Protein AF-A0A4Y2MMR7-F1 (afdb_monomer_lite)

Sequence (90 aa):
MKSLASYGISPELLKGLWMQRLPVQIQQRLSVSSDNLQALSKMADSIFEISKDDLVASVSANFQSSVVSKFDNRLTDVENRLSRLEARRR

Secondary structure (DSSP, 8-state):
--STTSSPPPHHHHHHHHHHHS-HHHHHHHTT----HHHHHHHHHHHHHHHGGGGS----THHHHHHHHHHHHHHHHHHHHHHHHHHTT-

pLDDT: mean 80.61, std 15.18, range [48.62, 95.56]

Foldseek 3Di:
DPCPPVDPDDQVNVQVVVLVPDPPVLSVVLVVDPDGPVVSVVSSVVVVVVVVCVPPPPPPPVVCPVVVVVVVVVVVVVVVVVVVVVVVVD

Structure (mmCIF, N/CA/C/O backbone):
data_AF-A0A4Y2MMR7-F1
#
_entry.id   AF-A0A4Y2MMR7-F1
#
loop_
_atom_site.group_PDB
_atom_site.id
_atom_site.type_symbol
_atom_site.label_atom_id
_atom_site.label_alt_id
_atom_site.label_comp_id
_atom_site.label_asym_id
_atom_site.label_entity_id
_atom_site.label_seq_id
_atom_site.pdbx_PDB_ins_code
_atom_site.Cartn_x
_atom_site.Cartn_y
_atom_site.Cartn_z
_atom_site.occupancy
_atom_site.B_iso_or_equiv
_atom_site.auth_seq_id
_atom_site.auth_comp_id
_atom_site.auth_asym_id
_atom_site.auth_atom_id
_atom_site.pdbx_PDB_model_num
ATOM 1 N N . MET A 1 1 ? -34.193 -3.435 24.118 1.00 48.62 1 MET A N 1
ATOM 2 C CA . MET A 1 1 ? -32.980 -3.668 23.299 1.00 48.62 1 MET A CA 1
ATOM 3 C C . MET A 1 1 ? -32.028 -2.460 23.317 1.00 48.62 1 MET A C 1
ATOM 5 O O . MET A 1 1 ? -31.533 -2.064 22.275 1.00 48.62 1 MET A O 1
ATOM 9 N N . LYS A 1 2 ? -31.768 -1.846 24.485 1.00 54.47 2 LYS A N 1
ATOM 10 C CA . LYS A 1 2 ? -31.010 -0.577 24.583 1.00 54.47 2 LYS A CA 1
ATOM 11 C C . LYS A 1 2 ? -29.643 -0.685 25.270 1.00 54.47 2 LYS A C 1
ATOM 13 O O . LYS A 1 2 ? -28.951 0.315 25.370 1.00 54.47 2 LYS A O 1
ATOM 18 N N . SER A 1 3 ? -29.249 -1.871 25.742 1.00 52.41 3 SER A N 1
ATOM 19 C CA . SER A 1 3 ? -27.979 -2.057 26.463 1.00 52.41 3 SER A CA 1
ATOM 20 C C . SER A 1 3 ? -26.878 -2.740 25.650 1.00 52.41 3 SER A C 1
ATOM 22 O O . SER A 1 3 ? -25.768 -2.859 26.150 1.00 52.41 3 SER A O 1
ATOM 24 N N . LEU A 1 4 ? -27.136 -3.154 24.401 1.00 56.97 4 LEU A N 1
ATOM 25 C CA . LEU A 1 4 ? -26.110 -3.803 23.569 1.00 56.97 4 LEU A CA 1
ATOM 26 C C . LEU A 1 4 ? -25.033 -2.824 23.077 1.00 56.97 4 LEU A C 1
ATOM 28 O O . LEU A 1 4 ? -23.916 -3.239 22.808 1.00 56.97 4 LEU A O 1
ATOM 32 N N . ALA A 1 5 ? -25.351 -1.528 23.000 1.00 56.50 5 ALA A N 1
ATOM 33 C CA . ALA A 1 5 ? -24.422 -0.477 22.578 1.00 56.50 5 ALA A CA 1
ATOM 34 C C . ALA A 1 5 ? -23.715 0.233 23.754 1.00 56.50 5 ALA A C 1
ATOM 36 O O . ALA A 1 5 ? -23.002 1.205 23.538 1.00 56.50 5 ALA A O 1
ATOM 37 N N . SER A 1 6 ? -23.929 -0.217 25.001 1.00 53.75 6 SER A N 1
ATOM 38 C CA . SER A 1 6 ? -23.298 0.392 26.185 1.00 53.75 6 SER A CA 1
ATOM 39 C C . SER A 1 6 ? -21.830 -0.012 26.356 1.00 53.75 6 SER A C 1
ATOM 41 O O . SER A 1 6 ? -21.105 0.647 27.097 1.00 53.75 6 SER A O 1
ATOM 43 N N . TYR A 1 7 ? -21.395 -1.084 25.695 1.00 63.84 7 TYR A N 1
ATOM 44 C CA . TYR A 1 7 ? -19.987 -1.427 25.552 1.00 63.84 7 TYR A CA 1
ATOM 45 C C . TYR A 1 7 ? -19.488 -0.774 24.264 1.00 63.84 7 TYR A C 1
ATOM 47 O O . TYR A 1 7 ? -19.999 -1.066 23.183 1.00 63.84 7 TYR A O 1
ATOM 55 N N . GLY A 1 8 ? -18.520 0.137 24.377 1.00 71.31 8 GLY A N 1
ATOM 56 C CA . GLY A 1 8 ? -17.818 0.667 23.211 1.00 71.31 8 GLY A CA 1
ATOM 57 C C . GLY A 1 8 ? -17.287 -0.472 22.336 1.00 71.31 8 GLY A C 1
ATOM 58 O O . GLY A 1 8 ? -16.991 -1.561 22.829 1.00 71.31 8 GLY A O 1
ATOM 59 N N . ILE A 1 9 ? -17.196 -0.235 21.028 1.00 78.75 9 ILE A N 1
ATOM 60 C CA . ILE A 1 9 ? -16.649 -1.212 20.079 1.00 78.75 9 ILE A CA 1
ATOM 61 C C . ILE A 1 9 ? -15.241 -1.594 20.547 1.00 78.75 9 ILE A C 1
ATOM 63 O O . ILE A 1 9 ? -14.408 -0.708 20.751 1.00 78.75 9 ILE A O 1
ATOM 67 N N . SER A 1 10 ? -14.972 -2.892 20.726 1.00 87.19 10 SER A N 1
ATOM 68 C CA . SER A 1 10 ? -13.632 -3.330 21.118 1.00 87.19 10 SER A CA 1
ATOM 69 C C . SER A 1 10 ? -12.622 -2.980 20.019 1.00 87.19 10 SER A C 1
ATOM 71 O O . SER A 1 10 ? -12.941 -3.088 18.827 1.00 87.19 10 SER A O 1
ATOM 73 N N . PRO A 1 11 ? -11.402 -2.550 20.377 1.00 84.69 11 PRO A N 1
ATOM 74 C CA . PRO A 1 11 ? -10.393 -2.180 19.390 1.00 84.69 11 PRO A CA 1
ATOM 75 C C . PRO A 1 11 ? -10.025 -3.355 18.471 1.00 84.69 11 PRO A C 1
ATOM 77 O O . PRO A 1 11 ? -9.733 -3.144 17.295 1.00 84.69 11 PRO A O 1
ATOM 80 N N . GLU A 1 12 ? -10.122 -4.592 18.958 1.00 87.56 12 GLU A N 1
ATOM 81 C CA . GLU A 1 12 ? -9.919 -5.816 18.180 1.00 87.56 12 GLU A CA 1
ATOM 82 C C . GLU A 1 12 ? -11.018 -6.006 17.131 1.00 87.56 12 GLU A C 1
ATOM 84 O O . GLU A 1 12 ? -10.721 -6.324 15.978 1.00 87.56 12 GLU A O 1
ATOM 89 N N . LEU A 1 13 ? -12.281 -5.764 17.502 1.00 89.12 13 LEU A N 1
ATOM 90 C CA . LEU A 1 13 ? -13.405 -5.838 16.569 1.00 89.12 13 LEU A CA 1
ATOM 91 C C . LEU A 1 13 ? -13.301 -4.738 15.512 1.00 89.12 13 LEU A C 1
ATOM 93 O O . LEU A 1 13 ? -13.511 -5.000 14.329 1.00 89.12 13 LEU A O 1
ATOM 97 N N . LEU A 1 14 ? -12.927 -3.522 15.921 1.00 89.62 14 LEU A N 1
ATOM 98 C CA . LEU A 1 14 ? -12.707 -2.410 15.002 1.00 89.62 14 LEU A CA 1
ATOM 99 C C . LEU A 1 14 ? -11.565 -2.710 14.024 1.00 89.62 14 LEU A C 1
ATOM 101 O O . LEU A 1 14 ? -11.724 -2.499 12.823 1.00 89.62 14 LEU A O 1
ATOM 105 N N . LYS A 1 15 ? -10.443 -3.250 14.518 1.00 90.00 15 LYS A N 1
ATOM 106 C CA . LYS A 1 15 ? -9.310 -3.679 13.686 1.00 90.00 15 LYS A CA 1
ATOM 107 C C . LYS A 1 15 ? -9.732 -4.769 12.699 1.00 90.00 15 LYS A C 1
ATOM 109 O O . LYS A 1 15 ? -9.394 -4.669 11.523 1.00 90.00 15 LYS A O 1
ATOM 114 N N . GLY A 1 16 ? -10.515 -5.756 13.137 1.00 90.12 16 GLY A N 1
ATOM 115 C CA . GLY A 1 16 ? -11.051 -6.809 12.269 1.00 90.12 16 GLY A CA 1
ATOM 116 C C . GLY A 1 16 ? -11.975 -6.272 11.171 1.00 90.12 16 GLY A C 1
ATOM 117 O O . GLY A 1 16 ? -11.770 -6.568 9.995 1.00 90.12 16 GLY A O 1
ATOM 118 N N . LEU A 1 17 ? -12.945 -5.428 11.535 1.00 91.75 17 LEU A N 1
ATOM 119 C CA . LEU A 1 17 ? -13.868 -4.791 10.586 1.00 91.75 17 LEU A CA 1
ATOM 120 C C . LEU A 1 17 ? -13.138 -3.897 9.582 1.00 91.75 17 LEU A C 1
ATOM 122 O O . LEU A 1 17 ? -13.483 -3.874 8.401 1.00 91.75 17 LEU A O 1
ATOM 126 N N . TRP A 1 18 ? -12.133 -3.156 10.044 1.00 93.12 18 TRP A N 1
ATOM 127 C CA . TRP A 1 18 ? -11.324 -2.302 9.186 1.00 93.12 18 TRP A CA 1
ATOM 128 C C . TRP A 1 18 ? -10.482 -3.126 8.205 1.00 93.12 18 TRP A C 1
ATOM 130 O O . TRP A 1 18 ? -10.527 -2.852 7.008 1.00 93.12 18 TRP A O 1
ATOM 140 N N . MET A 1 19 ? -9.817 -4.190 8.672 1.00 92.12 19 MET A N 1
ATOM 141 C CA . MET A 1 19 ? -9.070 -5.112 7.808 1.00 92.12 19 MET A CA 1
ATOM 142 C C . MET A 1 19 ? -9.967 -5.724 6.726 1.00 92.12 19 MET A C 1
ATOM 144 O O . MET A 1 19 ? -9.582 -5.739 5.562 1.00 92.12 19 MET A O 1
ATOM 148 N N . GLN A 1 20 ? -11.188 -6.148 7.073 1.00 91.75 20 GLN A N 1
ATOM 149 C CA . GLN A 1 20 ? -12.145 -6.728 6.119 1.00 91.75 20 GLN A CA 1
ATOM 150 C C . GLN A 1 20 ? -12.581 -5.768 5.000 1.00 91.75 20 GLN A C 1
ATOM 152 O O . GLN A 1 20 ? -13.003 -6.231 3.942 1.00 91.75 20 GLN A O 1
ATOM 157 N N . ARG A 1 21 ? -12.493 -4.448 5.207 1.00 91.88 21 ARG A N 1
ATOM 158 C CA . ARG A 1 21 ? -12.849 -3.443 4.189 1.00 91.88 21 ARG A CA 1
ATOM 159 C C . ARG A 1 21 ? -11.739 -3.175 3.174 1.00 91.88 21 ARG A C 1
ATOM 161 O O . ARG A 1 21 ? -12.005 -2.542 2.155 1.00 91.88 21 ARG A O 1
ATOM 168 N N . LEU A 1 22 ? -10.511 -3.613 3.444 1.00 91.00 22 LEU A N 1
ATOM 169 C CA . LEU A 1 22 ? -9.369 -3.373 2.566 1.00 91.00 22 LEU A CA 1
ATOM 170 C C . LEU A 1 22 ? -9.320 -4.389 1.413 1.00 91.00 22 LEU A C 1
ATOM 172 O O . LEU A 1 22 ? -9.785 -5.516 1.572 1.00 91.00 22 LEU A O 1
ATOM 176 N N . PRO A 1 23 ? -8.707 -4.053 0.267 1.00 90.38 23 PRO A N 1
ATOM 177 C CA . PRO A 1 23 ? -8.376 -5.028 -0.768 1.00 90.38 23 PRO A CA 1
ATOM 178 C C . PRO A 1 23 ? -7.483 -6.160 -0.237 1.00 90.38 23 PRO A C 1
ATOM 180 O O . PRO A 1 23 ? -6.594 -5.925 0.584 1.00 90.38 23 PRO A O 1
ATOM 183 N N . VAL A 1 24 ? -7.659 -7.377 -0.765 1.00 89.75 24 VAL A N 1
ATOM 184 C CA . VAL A 1 24 ? -6.946 -8.596 -0.320 1.00 89.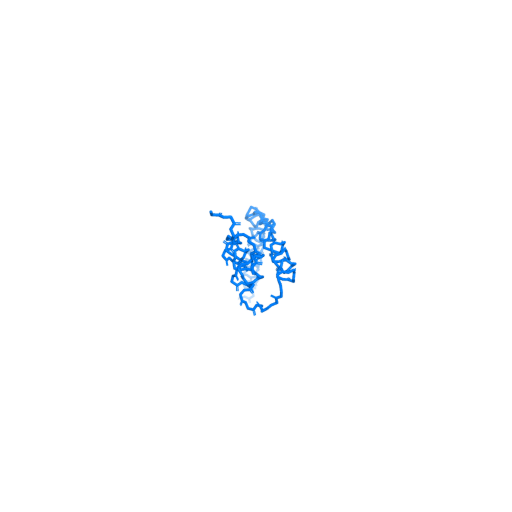75 24 VAL A CA 1
ATOM 185 C C . VAL A 1 24 ? -5.422 -8.418 -0.311 1.00 89.75 24 VAL A C 1
ATOM 187 O O . VAL A 1 24 ? -4.749 -8.860 0.616 1.00 89.75 24 VAL A O 1
ATOM 190 N N . GLN A 1 25 ? -4.873 -7.717 -1.303 1.00 88.81 25 GLN A N 1
ATOM 191 C CA . GLN A 1 25 ? -3.432 -7.461 -1.417 1.00 88.81 25 GLN A CA 1
ATOM 192 C C . GLN A 1 25 ? -2.894 -6.620 -0.249 1.00 88.81 25 GLN A C 1
ATOM 194 O O . GLN A 1 25 ? -1.795 -6.869 0.245 1.00 88.81 25 GLN A O 1
ATOM 199 N N . ILE A 1 26 ? -3.671 -5.632 0.203 1.00 90.56 26 ILE A N 1
ATOM 20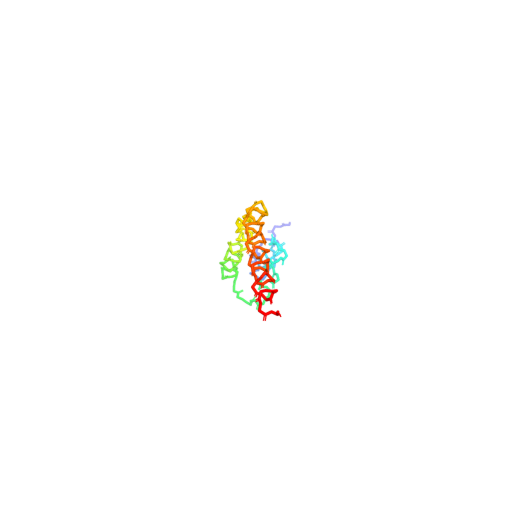0 C CA . ILE A 1 26 ? -3.308 -4.778 1.338 1.00 90.56 26 ILE A CA 1
ATOM 201 C C . ILE A 1 26 ? -3.466 -5.570 2.638 1.00 90.56 26 ILE A C 1
ATOM 203 O O . ILE A 1 26 ? -2.566 -5.542 3.474 1.00 90.56 26 ILE A O 1
ATOM 207 N N . GLN A 1 27 ? -4.548 -6.347 2.774 1.00 92.12 27 GLN A N 1
ATOM 208 C CA . GLN A 1 27 ? -4.762 -7.216 3.936 1.00 92.12 27 GLN A CA 1
ATOM 209 C C . GLN A 1 27 ? -3.580 -8.168 4.161 1.00 92.12 27 GLN A C 1
ATOM 211 O O . GLN A 1 27 ? -3.042 -8.209 5.261 1.00 92.12 27 GLN A O 1
ATOM 216 N N . GLN A 1 28 ? -3.130 -8.877 3.118 1.00 89.44 28 GLN A N 1
ATOM 217 C CA . GLN A 1 28 ? -2.021 -9.837 3.207 1.00 89.44 28 GLN A CA 1
ATOM 218 C C . GLN A 1 28 ? -0.718 -9.201 3.700 1.00 89.44 28 GLN A C 1
ATOM 220 O O . GLN A 1 28 ? 0.000 -9.799 4.499 1.00 89.44 28 GLN A O 1
ATOM 225 N N . ARG A 1 29 ? -0.421 -7.981 3.245 1.00 88.31 29 ARG A N 1
ATOM 226 C CA . ARG A 1 29 ? 0.779 -7.243 3.659 1.00 88.31 29 ARG A CA 1
ATOM 227 C C . ARG A 1 29 ? 0.669 -6.753 5.103 1.00 88.31 29 ARG A C 1
ATOM 229 O O . ARG A 1 29 ? 1.637 -6.840 5.850 1.00 88.31 29 ARG A O 1
ATOM 236 N N . LEU A 1 30 ? -0.514 -6.292 5.507 1.00 90.56 30 LEU A N 1
ATOM 237 C CA . LEU A 1 30 ? -0.778 -5.826 6.870 1.00 90.56 30 LEU A CA 1
ATOM 238 C C . LEU A 1 30 ? -0.893 -6.963 7.892 1.00 90.56 30 LEU A C 1
ATOM 240 O O . LEU A 1 30 ? -0.587 -6.743 9.058 1.00 90.56 30 LEU A O 1
ATOM 244 N N . SER A 1 31 ? -1.291 -8.174 7.486 1.00 86.94 31 SER A N 1
ATOM 245 C CA . SER A 1 31 ? -1.437 -9.334 8.382 1.00 86.94 31 SER A CA 1
ATOM 246 C C . SER A 1 31 ? -0.145 -9.736 9.100 1.00 86.94 31 SER A C 1
ATOM 248 O O . SER A 1 31 ? -0.214 -10.418 10.118 1.00 86.94 31 SER A O 1
ATOM 250 N N . VAL A 1 32 ? 1.019 -9.318 8.595 1.00 88.19 32 VAL A N 1
ATOM 251 C CA . VAL A 1 32 ? 2.325 -9.558 9.230 1.00 88.19 32 VAL A CA 1
ATOM 252 C C . VAL A 1 32 ? 2.573 -8.594 10.401 1.00 88.19 32 VAL A C 1
ATOM 254 O O . VAL A 1 32 ? 3.356 -8.903 11.297 1.00 88.19 32 VAL A O 1
ATOM 257 N N . SER A 1 33 ? 1.895 -7.442 10.428 1.00 84.12 33 SER A N 1
ATOM 258 C CA . SER A 1 33 ? 2.018 -6.451 11.498 1.00 84.12 33 SER A CA 1
ATOM 259 C C . SER A 1 33 ? 0.982 -6.685 12.606 1.00 84.12 33 SER A C 1
ATOM 261 O O . SER A 1 33 ? -0.227 -6.805 12.381 1.00 84.12 33 SER A O 1
ATOM 263 N N . SER A 1 34 ? 1.459 -6.701 13.850 1.00 83.12 34 SER A N 1
ATOM 264 C CA . SER A 1 34 ? 0.635 -6.771 15.061 1.00 83.12 34 SER A CA 1
ATOM 265 C C . SER A 1 34 ? 0.287 -5.392 15.639 1.00 83.12 34 SER A C 1
ATOM 267 O O . SER A 1 34 ? -0.320 -5.323 16.708 1.00 83.12 34 SER A O 1
ATOM 269 N N . ASP A 1 35 ? 0.591 -4.304 14.924 1.00 88.62 35 ASP A N 1
ATOM 270 C CA . ASP A 1 35 ? 0.463 -2.932 15.422 1.00 88.62 35 ASP A CA 1
ATOM 271 C C . ASP A 1 35 ? -0.987 -2.497 15.704 1.00 88.62 35 ASP A C 1
ATOM 273 O O . ASP A 1 35 ? -1.977 -3.153 15.343 1.00 88.62 35 ASP A O 1
ATOM 277 N N . ASN A 1 36 ? -1.120 -1.342 16.362 1.00 90.06 36 ASN A N 1
ATOM 278 C CA . ASN A 1 36 ? -2.408 -0.694 16.582 1.00 90.06 36 ASN A CA 1
ATOM 279 C C . ASN A 1 36 ? -3.038 -0.205 15.261 1.00 90.06 36 ASN A C 1
ATOM 281 O O . ASN A 1 36 ? -2.369 -0.019 14.244 1.00 90.06 36 ASN A O 1
ATOM 285 N N . LEU A 1 37 ? -4.351 0.035 15.286 1.00 90.19 37 LEU A N 1
ATOM 286 C CA . LEU A 1 37 ? -5.119 0.414 14.097 1.00 90.19 37 LEU A CA 1
ATOM 287 C C . LEU A 1 37 ? -4.604 1.689 13.411 1.00 90.19 37 LEU A C 1
ATOM 289 O O . LEU A 1 37 ? -4.637 1.784 12.189 1.00 90.19 37 LEU A O 1
ATOM 293 N N . GLN A 1 38 ? -4.107 2.662 14.176 1.00 91.75 38 GLN A N 1
ATOM 294 C CA . GLN A 1 38 ? -3.601 3.916 13.620 1.00 91.75 38 GLN A CA 1
ATOM 295 C C . GLN A 1 38 ? -2.313 3.700 12.815 1.00 91.75 38 GLN A C 1
ATOM 297 O O . GLN A 1 38 ? -2.163 4.254 11.726 1.00 91.75 38 GLN A O 1
ATOM 302 N N . ALA A 1 39 ? -1.391 2.890 13.334 1.00 92.56 39 ALA A N 1
ATOM 303 C CA . ALA A 1 39 ? -0.163 2.518 12.640 1.00 92.56 39 ALA A CA 1
ATOM 304 C C . ALA A 1 39 ? -0.461 1.664 11.399 1.00 92.56 39 ALA A C 1
ATOM 306 O O . ALA A 1 39 ? 0.069 1.945 10.324 1.00 92.56 39 ALA A O 1
ATOM 307 N N . LEU A 1 40 ? -1.382 0.702 11.518 1.00 92.56 40 LEU A N 1
ATOM 308 C CA . LEU A 1 40 ? -1.844 -0.095 10.381 1.00 92.56 40 LEU A CA 1
ATOM 309 C C . LEU A 1 40 ? -2.488 0.768 9.296 1.00 92.56 40 LEU A C 1
ATOM 311 O O . LEU A 1 40 ? -2.226 0.537 8.122 1.00 92.56 40 LEU A O 1
ATOM 315 N N . SER A 1 41 ? -3.272 1.785 9.667 1.00 91.81 41 SER A N 1
ATOM 316 C CA . SER A 1 41 ? -3.868 2.721 8.707 1.00 91.81 41 SER A CA 1
ATOM 317 C C . SER A 1 41 ? -2.807 3.458 7.903 1.00 91.81 41 SER A C 1
ATOM 319 O O . SER A 1 41 ? -2.871 3.462 6.680 1.00 91.81 41 SER A O 1
ATOM 321 N N . LYS A 1 42 ? -1.782 4.003 8.570 1.00 93.75 42 LYS A N 1
ATOM 322 C CA . LYS A 1 42 ? -0.669 4.672 7.879 1.00 93.75 42 LYS A CA 1
ATOM 323 C C . LYS A 1 42 ? 0.077 3.723 6.938 1.00 93.75 42 LYS A C 1
ATOM 325 O O . LYS A 1 42 ? 0.474 4.120 5.846 1.00 93.75 42 LYS A O 1
ATOM 330 N N . MET A 1 43 ? 0.261 2.468 7.351 1.00 93.44 43 MET A N 1
ATOM 331 C CA . MET A 1 43 ? 0.893 1.450 6.513 1.00 93.44 43 MET A CA 1
ATOM 332 C C . MET A 1 43 ? 0.012 1.079 5.312 1.00 93.44 43 MET A C 1
ATOM 334 O O . MET A 1 43 ? 0.530 0.933 4.209 1.00 93.44 43 MET A O 1
ATOM 338 N N . ALA A 1 44 ? -1.307 0.974 5.497 1.00 92.38 44 ALA A N 1
ATOM 339 C CA . ALA A 1 44 ? -2.258 0.733 4.415 1.00 92.38 44 ALA A CA 1
ATOM 340 C C . ALA A 1 44 ? -2.213 1.847 3.366 1.00 92.38 44 ALA A C 1
ATOM 342 O O . ALA A 1 44 ? -2.154 1.546 2.176 1.00 92.38 44 ALA A O 1
ATOM 343 N N . ASP A 1 45 ? -2.183 3.107 3.811 1.00 92.75 45 ASP A N 1
ATOM 344 C CA . ASP A 1 45 ? -2.098 4.275 2.933 1.00 92.75 45 ASP A CA 1
ATOM 345 C C . ASP A 1 45 ? -0.799 4.254 2.114 1.00 92.75 45 ASP A C 1
ATOM 347 O O . ASP A 1 45 ? -0.837 4.406 0.894 1.00 92.75 45 ASP A O 1
ATOM 351 N N . SER A 1 46 ? 0.338 3.957 2.754 1.00 91.00 46 SER A N 1
ATOM 352 C CA . SER A 1 46 ? 1.632 3.835 2.068 1.00 91.00 46 SER A CA 1
ATOM 353 C C . SER A 1 46 ? 1.663 2.675 1.065 1.00 91.00 46 SER A C 1
ATOM 355 O O . SER A 1 46 ? 2.128 2.839 -0.062 1.00 91.00 46 SER A O 1
ATOM 357 N N . ILE A 1 47 ? 1.127 1.505 1.434 1.00 89.81 47 ILE A N 1
ATOM 358 C CA . ILE A 1 47 ? 1.008 0.359 0.518 1.00 89.81 47 ILE A CA 1
ATOM 359 C C . ILE A 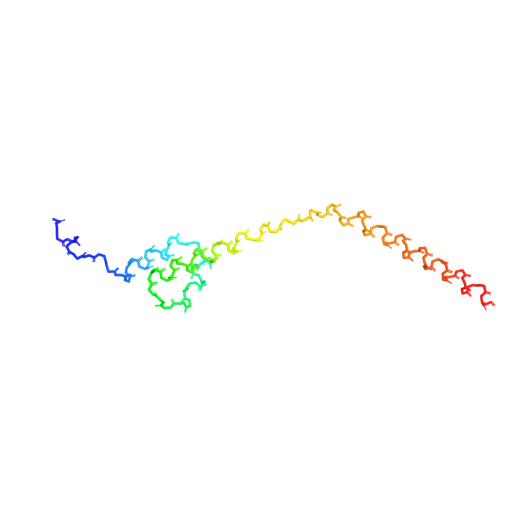1 47 ? 0.125 0.727 -0.677 1.00 89.81 47 ILE A C 1
ATOM 361 O O . ILE A 1 47 ? 0.453 0.370 -1.809 1.00 89.81 47 ILE A O 1
ATOM 365 N N . PHE A 1 48 ? -0.988 1.420 -0.432 1.00 88.81 48 PHE A N 1
ATOM 366 C CA . PHE A 1 48 ? -1.915 1.842 -1.473 1.00 88.81 48 PHE A CA 1
ATOM 367 C C . PHE A 1 48 ? -1.273 2.845 -2.437 1.00 88.81 48 PHE A C 1
ATOM 369 O O . PHE A 1 48 ? -1.431 2.705 -3.649 1.00 88.81 48 PHE A O 1
ATOM 376 N N . GLU A 1 49 ? -0.517 3.812 -1.920 1.00 87.38 49 GLU A N 1
ATOM 377 C CA . GLU A 1 49 ? 0.219 4.791 -2.722 1.00 87.38 49 GLU A CA 1
ATOM 378 C C . GLU A 1 49 ? 1.221 4.107 -3.658 1.00 87.38 49 GLU 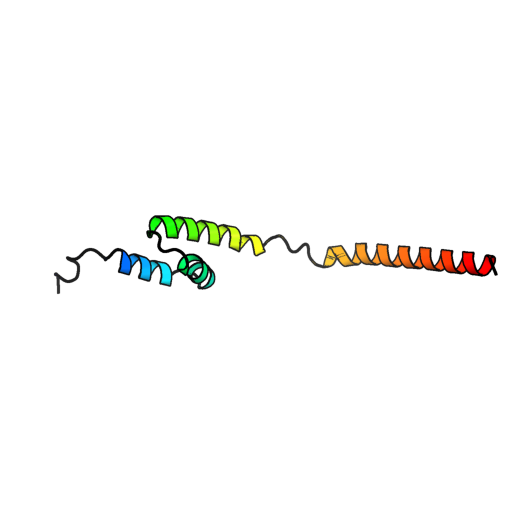A C 1
ATOM 380 O O . GLU A 1 49 ? 1.134 4.283 -4.869 1.00 87.38 49 GLU A O 1
ATOM 385 N N . ILE A 1 50 ? 2.064 3.216 -3.127 1.00 83.00 50 ILE A N 1
ATOM 386 C CA . ILE A 1 50 ? 3.069 2.486 -3.919 1.00 83.00 50 ILE A CA 1
ATOM 387 C C . ILE A 1 50 ? 2.405 1.514 -4.907 1.00 83.00 50 ILE A C 1
ATOM 389 O O . ILE A 1 50 ? 2.915 1.272 -5.996 1.00 83.00 50 ILE A O 1
ATOM 393 N N . SER A 1 51 ? 1.247 0.942 -4.562 1.00 78.31 51 SER A N 1
ATOM 394 C CA . SER A 1 51 ? 0.533 0.030 -5.467 1.00 78.31 51 SER A CA 1
ATOM 395 C C . SER A 1 51 ? -0.053 0.715 -6.706 1.00 78.31 51 SER A C 1
ATOM 397 O O . SER A 1 51 ? -0.340 0.035 -7.688 1.00 78.31 51 SER A O 1
ATOM 399 N N . LYS A 1 52 ? -0.220 2.046 -6.692 1.00 67.69 52 LYS A N 1
ATOM 400 C CA . LYS A 1 52 ? -0.652 2.806 -7.876 1.00 67.69 52 LYS A CA 1
ATOM 401 C C . LYS A 1 52 ? 0.458 2.978 -8.909 1.00 67.69 52 LYS A C 1
ATOM 403 O O . LYS A 1 52 ? 0.140 3.218 -10.072 1.00 67.69 52 LYS A O 1
ATOM 408 N N . ASP A 1 53 ? 1.719 2.811 -8.517 1.00 55.88 53 ASP A N 1
ATOM 409 C CA . ASP A 1 53 ? 2.869 2.969 -9.410 1.00 55.88 53 ASP A CA 1
ATOM 410 C C . ASP A 1 53 ? 3.033 1.818 -10.411 1.00 55.88 53 ASP A C 1
ATOM 412 O O . ASP A 1 53 ? 3.885 1.896 -11.284 1.00 55.88 53 ASP A O 1
ATOM 416 N N . ASP A 1 54 ? 2.159 0.805 -10.416 1.00 54.59 54 ASP A N 1
ATOM 417 C CA . ASP A 1 54 ? 2.026 -0.096 -11.579 1.00 54.59 54 ASP A CA 1
ATOM 418 C C . ASP A 1 54 ? 1.521 0.654 -12.841 1.00 54.59 54 ASP A C 1
ATOM 420 O O . ASP A 1 54 ? 1.491 0.116 -13.946 1.00 54.59 54 ASP A O 1
ATOM 424 N N . LEU A 1 55 ? 1.165 1.937 -12.683 1.00 55.41 55 LEU A N 1
ATOM 425 C CA . LEU A 1 55 ? 0.988 2.932 -13.739 1.00 55.41 55 LEU A CA 1
ATOM 426 C C . LEU A 1 55 ? 2.286 3.682 -14.094 1.00 55.41 55 LEU A C 1
ATOM 428 O O . LEU A 1 55 ? 2.205 4.788 -14.638 1.00 55.41 55 LEU A O 1
ATOM 432 N N . VAL A 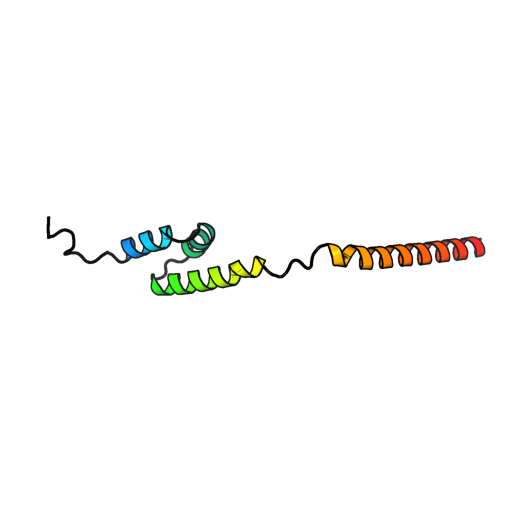1 56 ? 3.487 3.136 -13.840 1.00 54.94 56 VAL A N 1
ATOM 433 C CA . VAL A 1 56 ? 4.665 3.571 -14.608 1.00 54.94 56 VAL A CA 1
ATOM 434 C C . VAL A 1 56 ? 4.279 3.359 -16.058 1.00 54.94 56 VAL A C 1
ATOM 436 O O . VAL A 1 56 ? 4.122 2.218 -16.491 1.00 54.94 56 VAL A O 1
ATOM 439 N N . ALA A 1 57 ? 4.043 4.470 -16.763 1.00 53.47 57 ALA A N 1
ATOM 440 C CA . ALA A 1 57 ? 3.612 4.497 -18.144 1.00 53.47 57 ALA A CA 1
ATOM 441 C C . ALA A 1 57 ? 4.344 3.389 -18.886 1.00 53.47 57 ALA A C 1
ATOM 443 O O . ALA A 1 57 ? 5.558 3.467 -19.089 1.00 53.47 57 ALA A O 1
ATOM 444 N N . SER A 1 58 ? 3.617 2.326 -19.235 1.00 52.38 58 SER A N 1
ATOM 445 C CA . SER A 1 58 ? 4.109 1.355 -20.186 1.00 52.38 58 SER A CA 1
ATOM 446 C C . SER A 1 58 ? 4.306 2.189 -21.439 1.00 52.38 58 SER A C 1
ATOM 448 O O . SER A 1 58 ? 3.335 2.492 -22.132 1.00 52.38 58 SER A O 1
ATOM 450 N N . VAL A 1 59 ? 5.524 2.701 -21.652 1.00 57.38 59 VAL A N 1
ATOM 451 C CA . VAL A 1 59 ? 5.896 3.402 -22.872 1.00 57.38 59 VAL A CA 1
ATOM 452 C C . VAL A 1 59 ? 5.571 2.390 -23.939 1.00 57.38 59 VAL A C 1
ATOM 454 O O . VAL A 1 59 ? 6.225 1.354 -24.044 1.00 57.38 59 VAL A O 1
ATOM 457 N N . SER A 1 60 ? 4.437 2.641 -24.588 1.00 53.44 60 SER A N 1
ATOM 458 C CA . SER A 1 60 ? 3.742 1.670 -25.408 1.00 53.44 60 SER A CA 1
ATOM 459 C C . SER A 1 60 ? 4.748 0.992 -26.325 1.00 53.44 60 SER A C 1
ATOM 461 O O . SER A 1 60 ? 5.649 1.653 -26.857 1.00 53.44 60 SER A O 1
ATOM 463 N N . ALA A 1 61 ? 4.572 -0.310 -26.523 1.00 55.47 61 ALA A N 1
ATOM 464 C CA . ALA A 1 61 ? 5.367 -1.173 -27.392 1.00 55.47 61 ALA A CA 1
ATOM 465 C C . ALA A 1 61 ? 5.603 -0.623 -28.827 1.00 55.47 61 ALA A C 1
ATOM 467 O O . ALA A 1 61 ? 6.377 -1.192 -29.591 1.00 55.47 61 ALA A O 1
ATOM 468 N N . ASN A 1 62 ? 5.015 0.521 -29.187 1.00 55.12 62 ASN A N 1
ATOM 469 C CA . ASN A 1 62 ? 5.231 1.254 -30.428 1.00 55.12 62 ASN A CA 1
ATOM 470 C C . ASN A 1 62 ? 6.572 2.011 -30.520 1.00 55.12 62 ASN A C 1
ATOM 472 O O . ASN A 1 62 ? 7.022 2.265 -31.636 1.00 55.12 62 ASN A O 1
ATOM 476 N N . PHE A 1 63 ? 7.248 2.355 -29.413 1.00 53.62 63 PHE A N 1
ATOM 477 C CA . PHE A 1 63 ? 8.563 3.028 -29.495 1.00 53.62 63 PHE A CA 1
ATOM 478 C C . PHE A 1 63 ? 9.730 2.068 -29.763 1.00 53.62 63 PHE A C 1
ATOM 480 O O . PHE A 1 63 ? 10.760 2.486 -30.295 1.00 53.62 63 PHE A O 1
ATOM 487 N N . GLN A 1 64 ? 9.577 0.780 -29.444 1.00 55.75 64 GLN A N 1
ATOM 488 C CA . GLN A 1 64 ? 10.654 -0.192 -29.625 1.00 55.75 64 GLN A CA 1
ATOM 489 C C . GLN A 1 64 ? 10.788 -0.660 -31.078 1.00 55.75 64 GLN A C 1
ATOM 491 O O . GLN A 1 64 ? 11.909 -0.838 -31.533 1.00 55.75 64 GLN A O 1
ATOM 496 N N . SER A 1 65 ? 9.706 -0.767 -31.857 1.00 60.53 65 SER A N 1
ATOM 497 C CA . SER A 1 65 ? 9.786 -1.321 -33.223 1.00 60.53 65 SER A CA 1
ATOM 498 C C . SER A 1 65 ? 10.699 -0.514 -34.169 1.00 60.53 65 SER A C 1
ATOM 500 O O . SER A 1 65 ? 11.563 -1.071 -34.846 1.00 60.53 65 SER A O 1
ATOM 502 N N . SER A 1 66 ? 10.596 0.821 -34.162 1.00 65.31 66 SER A N 1
ATOM 503 C CA . SER A 1 66 ? 11.424 1.714 -35.001 1.00 65.31 66 SER A CA 1
ATOM 504 C C . SER A 1 66 ? 12.901 1.732 -34.589 1.00 65.31 66 SER A C 1
ATOM 506 O O . SER A 1 66 ? 13.798 1.777 -35.429 1.00 65.31 66 SER A O 1
ATOM 508 N N . VAL A 1 67 ? 13.177 1.696 -33.286 1.00 68.81 67 VAL A N 1
ATOM 509 C CA . VAL A 1 67 ? 14.551 1.728 -32.775 1.00 68.81 67 VAL A CA 1
ATOM 510 C C . VAL A 1 67 ? 15.219 0.362 -32.943 1.00 68.81 67 VAL A C 1
ATOM 512 O O . VAL A 1 67 ? 16.342 0.295 -33.435 1.00 68.81 67 VAL A O 1
ATOM 515 N N . VAL A 1 68 ? 14.516 -0.726 -32.620 1.00 73.62 68 VAL A N 1
ATOM 516 C CA . VAL A 1 68 ? 15.004 -2.106 -32.769 1.00 73.62 68 VAL A CA 1
ATOM 517 C C . VAL A 1 68 ? 15.266 -2.437 -34.239 1.00 73.62 68 VAL A C 1
ATOM 519 O O . VAL A 1 68 ? 16.340 -2.938 -34.555 1.00 73.62 68 VAL A O 1
ATOM 522 N N . SER A 1 69 ? 14.373 -2.056 -35.159 1.00 75.00 69 SER A N 1
ATOM 523 C CA . SER A 1 69 ? 14.613 -2.244 -36.601 1.00 75.00 69 SER A CA 1
ATOM 524 C C . SER A 1 69 ? 15.820 -1.454 -37.120 1.00 75.00 69 SER A C 1
ATOM 526 O O . SER A 1 69 ? 16.541 -1.931 -37.995 1.00 75.00 69 SER A O 1
ATOM 528 N N . LYS A 1 70 ? 16.117 -0.264 -36.579 1.00 85.56 70 LYS A N 1
ATOM 529 C CA . LYS A 1 70 ? 17.353 0.467 -36.923 1.00 85.56 70 LYS A CA 1
ATOM 530 C C . LYS A 1 70 ? 18.612 -0.254 -36.446 1.00 85.56 70 LYS A C 1
ATOM 532 O O . LYS A 1 70 ? 19.630 -0.190 -37.133 1.00 85.56 70 LYS A O 1
ATOM 537 N N . PHE A 1 71 ? 18.568 -0.904 -35.285 1.00 85.31 71 PHE A N 1
ATOM 538 C CA . PHE A 1 71 ? 19.696 -1.695 -34.792 1.00 85.31 71 PHE A CA 1
ATOM 539 C C . PHE A 1 71 ? 19.922 -2.949 -35.634 1.00 85.31 71 PHE A C 1
ATOM 541 O O . PHE A 1 71 ? 21.064 -3.205 -36.005 1.00 85.31 71 PHE A O 1
ATOM 548 N N . ASP A 1 72 ? 18.848 -3.648 -35.998 1.00 87.50 72 ASP A N 1
ATOM 549 C CA . ASP A 1 72 ? 18.893 -4.840 -36.851 1.00 87.50 72 ASP A CA 1
ATOM 550 C C . ASP A 1 72 ? 19.552 -4.536 -38.209 1.00 87.50 72 ASP A C 1
ATOM 552 O O . ASP A 1 72 ? 20.570 -5.125 -38.561 1.00 87.50 72 ASP A O 1
ATOM 556 N N . ASN A 1 73 ? 19.103 -3.470 -38.884 1.00 90.94 73 ASN A N 1
ATOM 557 C CA . ASN A 1 73 ? 19.694 -3.019 -40.150 1.00 90.94 73 ASN A CA 1
ATOM 558 C C . ASN A 1 73 ? 21.195 -2.697 -40.041 1.00 90.94 73 ASN A C 1
ATOM 560 O O . ASN A 1 73 ? 21.974 -2.988 -40.951 1.00 90.94 73 ASN A O 1
ATOM 564 N N . ARG A 1 74 ? 21.619 -2.069 -38.935 1.00 94.50 74 ARG A N 1
ATOM 565 C CA . ARG A 1 74 ? 23.038 -1.750 -38.709 1.00 94.50 74 ARG A CA 1
ATOM 566 C C . ARG A 1 74 ? 23.865 -3.002 -38.441 1.00 94.50 74 ARG A C 1
ATOM 568 O O . ARG A 1 74 ? 25.024 -3.035 -38.846 1.00 94.50 74 ARG A O 1
ATOM 575 N N . LEU A 1 75 ? 23.296 -3.994 -37.760 1.00 94.75 75 LEU A N 1
ATOM 576 C CA . LEU A 1 75 ? 23.958 -5.268 -37.512 1.00 94.75 75 LEU A CA 1
ATOM 577 C C . LEU A 1 75 ? 24.183 -6.010 -38.834 1.00 94.75 75 LEU A C 1
ATOM 579 O O . LEU A 1 75 ? 25.320 -6.368 -39.136 1.00 94.75 75 LEU A O 1
ATOM 583 N N . THR A 1 76 ? 23.149 -6.100 -39.674 1.00 93.38 76 THR A N 1
ATOM 584 C CA . THR A 1 76 ? 23.245 -6.712 -41.006 1.00 93.38 76 THR A CA 1
ATOM 585 C C . THR A 1 76 ? 24.262 -6.000 -41.908 1.00 93.38 76 THR A C 1
ATOM 587 O O . THR A 1 76 ? 25.009 -6.652 -42.638 1.00 93.38 76 THR A O 1
ATOM 590 N N . ASP A 1 77 ? 24.349 -4.663 -41.872 1.00 95.56 77 ASP A N 1
ATOM 591 C CA . ASP A 1 77 ? 25.384 -3.925 -42.621 1.00 95.56 77 ASP A CA 1
ATOM 592 C C . ASP A 1 77 ? 26.803 -4.299 -42.164 1.00 95.56 77 ASP A C 1
ATOM 594 O O . ASP A 1 77 ? 27.686 -4.551 -42.989 1.00 95.56 77 ASP A O 1
ATOM 598 N N . VAL A 1 78 ? 27.026 -4.378 -40.850 1.00 95.44 78 VAL A N 1
ATOM 599 C CA . VAL A 1 78 ? 28.327 -4.757 -40.284 1.00 95.44 78 VAL A CA 1
ATOM 600 C C . VAL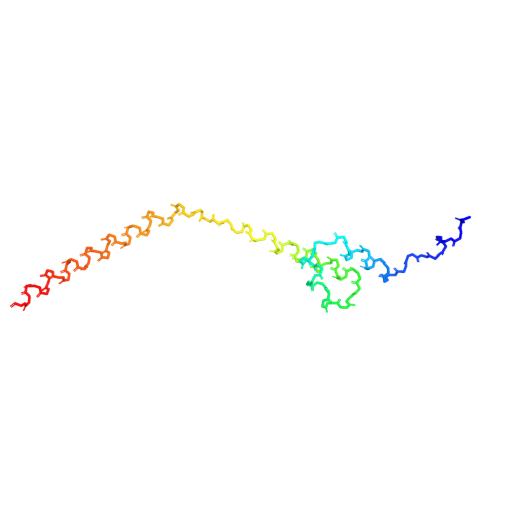 A 1 78 ? 28.696 -6.190 -40.664 1.00 95.44 78 VAL A C 1
ATOM 602 O O . VAL A 1 78 ? 29.829 -6.421 -41.092 1.00 95.44 78 VAL A O 1
ATOM 605 N N . GLU A 1 79 ? 27.756 -7.129 -40.574 1.00 95.12 79 GLU A N 1
ATOM 606 C CA . GLU A 1 79 ? 27.953 -8.525 -40.982 1.00 95.12 79 GLU A CA 1
ATOM 607 C C . GLU A 1 79 ? 28.329 -8.626 -42.464 1.00 95.12 79 GLU A C 1
ATOM 609 O O . GLU A 1 79 ? 29.347 -9.227 -42.808 1.00 95.12 79 GLU A O 1
ATOM 614 N N . ASN A 1 80 ? 27.596 -7.937 -43.342 1.00 95.56 80 ASN A N 1
ATOM 615 C CA . ASN A 1 80 ? 27.898 -7.903 -44.773 1.00 95.56 80 ASN A CA 1
ATOM 616 C C . ASN A 1 80 ? 29.290 -7.327 -45.063 1.00 95.56 80 ASN A C 1
ATOM 618 O O . ASN A 1 80 ? 30.025 -7.822 -45.924 1.00 95.56 80 ASN A O 1
ATOM 622 N N . ARG A 1 81 ? 29.678 -6.264 -44.351 1.00 95.50 81 ARG A N 1
ATOM 623 C CA . ARG A 1 81 ? 31.014 -5.670 -44.481 1.00 95.50 81 ARG A CA 1
ATOM 624 C C . ARG A 1 81 ? 32.102 -6.632 -44.021 1.00 95.50 81 ARG A C 1
ATOM 626 O O . ARG A 1 81 ? 33.144 -6.691 -44.675 1.00 95.50 81 ARG A O 1
ATOM 633 N N . LEU A 1 82 ? 31.859 -7.389 -42.953 1.00 95.12 82 LEU A N 1
ATOM 634 C CA . LEU A 1 82 ? 32.781 -8.408 -42.463 1.00 95.12 82 LEU A CA 1
ATOM 635 C C . LEU A 1 82 ? 32.934 -9.544 -43.480 1.00 95.12 82 LEU A C 1
ATOM 637 O O . LEU A 1 82 ? 34.061 -9.835 -43.873 1.00 95.12 82 LEU A O 1
ATOM 641 N N . SER A 1 83 ? 31.833 -10.090 -44.007 1.00 94.31 83 SER A N 1
ATOM 642 C CA . SER A 1 83 ? 31.875 -11.140 -45.036 1.00 94.31 83 SER A CA 1
ATOM 643 C C . SER A 1 83 ? 32.645 -10.698 -46.282 1.00 94.31 83 SER A C 1
ATOM 645 O O . SER A 1 83 ? 33.450 -11.453 -46.824 1.00 94.31 83 SER A O 1
ATOM 647 N N . ARG A 1 84 ? 32.466 -9.444 -46.721 1.00 94.12 84 ARG A N 1
ATOM 648 C CA . ARG A 1 84 ? 33.228 -8.879 -47.848 1.00 94.12 84 ARG A CA 1
ATOM 649 C C . ARG A 1 84 ? 34.713 -8.723 -47.529 1.00 94.12 84 ARG A C 1
ATOM 651 O O . ARG A 1 84 ? 35.543 -8.908 -48.416 1.00 94.12 84 ARG A O 1
ATOM 658 N N . LEU A 1 85 ? 35.059 -8.349 -46.299 1.00 92.38 85 LEU A N 1
ATOM 659 C CA . LEU A 1 85 ? 36.451 -8.214 -45.871 1.00 92.38 85 LEU A CA 1
ATOM 660 C C . LEU A 1 85 ? 37.142 -9.582 -45.792 1.00 92.38 85 LEU A C 1
ATOM 662 O O . LEU A 1 85 ? 38.277 -9.724 -46.241 1.00 92.38 85 LEU A O 1
ATOM 666 N N . GLU A 1 86 ? 36.449 -10.588 -45.264 1.00 90.50 86 GLU A N 1
ATOM 667 C CA . GLU A 1 86 ? 36.934 -11.965 -45.181 1.00 90.50 86 GLU A CA 1
ATOM 668 C C . GLU A 1 86 ? 37.095 -12.600 -46.563 1.00 90.50 86 GLU A C 1
ATOM 670 O O . GLU A 1 86 ? 38.118 -13.230 -46.825 1.00 90.50 86 GLU A O 1
ATOM 675 N N . ALA A 1 87 ? 36.148 -12.366 -47.476 1.00 88.50 87 ALA A N 1
ATOM 676 C CA . ALA A 1 87 ? 36.240 -12.829 -48.859 1.00 88.50 87 ALA A CA 1
ATOM 677 C C . ALA A 1 87 ? 37.407 -12.193 -49.632 1.00 88.50 87 ALA A C 1
ATOM 679 O O . ALA A 1 87 ? 37.937 -12.820 -50.536 1.00 88.50 87 ALA A O 1
ATOM 680 N N . ARG A 1 88 ? 37.826 -10.968 -49.278 1.00 87.62 88 ARG A N 1
ATOM 681 C CA . ARG A 1 88 ? 39.021 -10.314 -49.852 1.00 87.62 88 ARG A CA 1
ATOM 682 C C . ARG A 1 88 ? 40.337 -10.794 -49.234 1.00 87.62 88 ARG A C 1
ATOM 684 O O . ARG A 1 88 ? 41.393 -10.467 -49.766 1.00 87.62 88 ARG A O 1
ATOM 691 N N . ARG A 1 89 ? 40.285 -11.460 -48.076 1.00 77.69 89 ARG A N 1
ATOM 692 C CA . ARG A 1 89 ? 41.460 -11.983 -47.361 1.00 77.69 89 ARG A CA 1
ATOM 693 C C . ARG A 1 89 ? 41.800 -13.422 -47.780 1.00 77.69 89 ARG A C 1
ATOM 695 O O . ARG A 1 89 ? 42.938 -13.831 -47.567 1.00 77.69 89 ARG A O 1
ATOM 702 N N . ARG A 1 90 ? 40.836 -14.173 -48.320 1.00 60.25 90 ARG A N 1
ATOM 703 C CA . ARG A 1 90 ? 41.054 -15.482 -48.956 1.00 60.25 90 ARG A CA 1
ATOM 704 C C . ARG A 1 90 ? 41.470 -15.312 -50.410 1.00 60.25 90 ARG A C 1
ATOM 706 O O . ARG A 1 90 ? 42.241 -16.178 -50.868 1.00 60.25 90 ARG A O 1
#

Radius of gyration: 30.22 Å; chains: 1; bounding box: 74×20×76 Å

Organism: Araneus ventricosus (NCBI:txid182803)